Protein AF-A0A060BQB0-F1 (afdb_monomer_lite)

Foldseek 3Di:
DDDDDPDDDPDDDDPPPPDDPPDDDDPPLDPDPFADWDWDDDDQKIWIWGAPDQDAPGTFIWIDRPVRDIDGDDGPHRDDDDPPPD

pLDDT: mean 83.69, std 19.98, range [40.25, 98.81]

Sequence (86 aa):
EGKRTFADEPVKTDPTEKSADKKTFRNPVIYADVPDVDVIRVGNDFYMVSTTMHLMPAVPIMKSKDLVNWEIISYVVPEIKDSTGL

Structure (mmCIF, N/CA/C/O backbone):
data_AF-A0A060BQB0-F1
#
_entry.id   AF-A0A060BQB0-F1
#
loop_
_atom_site.group_PDB
_atom_site.id
_atom_site.type_symbol
_atom_site.label_atom_id
_atom_site.label_alt_id
_atom_site.label_comp_id
_atom_site.label_asym_id
_atom_site.label_entity_id
_atom_site.label_seq_id
_atom_site.pdbx_PDB_ins_code
_atom_site.Cartn_x
_atom_site.Cartn_y
_atom_site.Cartn_z
_atom_site.occupancy
_atom_site.B_iso_or_equiv
_atom_site.auth_seq_id
_atom_site.auth_comp_id
_atom_site.auth_asym_id
_atom_site.auth_atom_id
_atom_site.pdbx_PDB_model_num
ATOM 1 N N . GLU A 1 1 ? -12.766 45.806 27.317 1.00 40.97 1 GLU A N 1
ATOM 2 C CA . GLU A 1 1 ? -13.535 44.910 26.426 1.00 40.97 1 GLU A CA 1
ATOM 3 C C . GLU A 1 1 ? -12.878 43.536 26.425 1.00 40.97 1 GLU A C 1
ATOM 5 O O . GLU A 1 1 ? -11.678 43.435 26.200 1.00 40.97 1 GLU A O 1
ATOM 10 N N . GLY A 1 2 ? -13.617 42.514 26.865 1.00 40.25 2 GLY A N 1
ATOM 11 C CA . GLY A 1 2 ? -13.072 41.220 27.281 1.00 40.25 2 GLY A CA 1
ATOM 12 C C . GLY A 1 2 ? -12.823 40.248 26.127 1.00 40.25 2 GLY A C 1
ATOM 13 O O . GLY A 1 2 ? -13.704 40.007 25.304 1.00 40.25 2 GLY A O 1
ATOM 14 N N . LYS A 1 3 ? -11.626 39.647 26.115 1.00 48.91 3 LYS A N 1
ATOM 15 C CA . LYS A 1 3 ? -11.286 38.464 25.315 1.00 48.91 3 LYS A CA 1
ATOM 16 C C . LYS A 1 3 ? -12.198 37.302 25.723 1.00 48.91 3 LYS A C 1
ATOM 18 O O . LYS A 1 3 ? -12.154 36.870 26.870 1.00 48.91 3 LYS A O 1
ATOM 23 N N . ARG A 1 4 ? -12.994 36.778 24.787 1.00 42.41 4 ARG A N 1
ATOM 24 C CA . ARG A 1 4 ? -13.671 35.486 24.956 1.00 42.41 4 ARG A CA 1
ATOM 25 C C . ARG A 1 4 ? -12.627 34.384 24.801 1.00 42.41 4 ARG A C 1
ATOM 27 O O . ARG A 1 4 ? -12.161 34.117 23.699 1.00 42.41 4 ARG A O 1
ATOM 34 N N . THR A 1 5 ? -12.220 33.792 25.914 1.00 45.03 5 THR A N 1
ATOM 35 C CA . THR A 1 5 ? -11.476 32.533 25.936 1.00 45.03 5 THR A CA 1
ATOM 36 C C . THR A 1 5 ? -12.468 31.397 25.714 1.00 45.03 5 THR A C 1
ATOM 38 O O . THR A 1 5 ? -13.350 31.188 26.544 1.00 45.03 5 THR A O 1
ATOM 41 N N . PHE A 1 6 ? -12.340 30.681 24.598 1.00 48.16 6 PHE A N 1
ATOM 42 C CA . PHE A 1 6 ? -12.966 29.374 24.415 1.00 48.16 6 PHE A CA 1
ATOM 43 C C . PHE A 1 6 ? -12.173 28.383 25.270 1.00 48.16 6 PHE A C 1
ATOM 45 O O . PHE A 1 6 ? -11.191 27.807 24.816 1.00 48.16 6 PHE A O 1
ATOM 52 N N . ALA A 1 7 ? -12.509 28.299 26.555 1.00 47.19 7 ALA A N 1
ATOM 53 C CA . ALA A 1 7 ? -12.106 27.15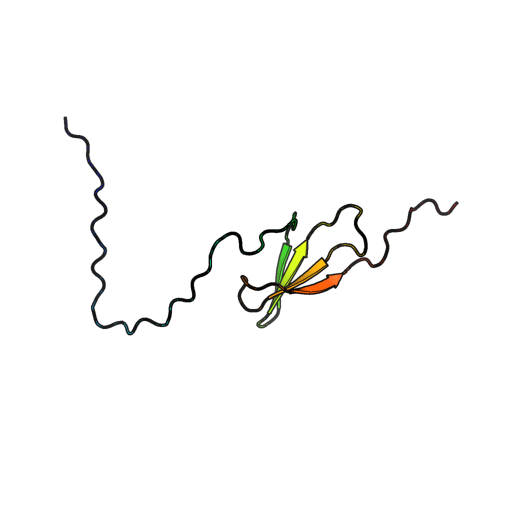6 27.354 1.00 47.19 7 ALA A CA 1
ATOM 54 C C . ALA A 1 7 ? -12.974 25.980 26.892 1.00 47.19 7 ALA A C 1
ATOM 56 O O . ALA A 1 7 ? -14.200 26.073 26.942 1.00 47.19 7 ALA A O 1
ATOM 57 N N . ASP A 1 8 ? -12.331 24.927 26.395 1.00 52.91 8 ASP A N 1
ATOM 58 C CA . ASP A 1 8 ? -12.960 23.652 26.074 1.00 52.91 8 ASP A CA 1
ATOM 59 C C . ASP A 1 8 ? -13.619 23.094 27.342 1.00 52.91 8 ASP A C 1
ATOM 61 O O . ASP A 1 8 ? -12.941 22.602 28.248 1.00 52.91 8 ASP A O 1
ATOM 65 N N . GLU A 1 9 ? -14.944 23.194 27.447 1.00 51.34 9 GLU A N 1
ATOM 66 C CA . GLU A 1 9 ? -15.660 22.437 28.468 1.00 51.34 9 GLU A CA 1
ATOM 67 C C . GLU A 1 9 ? -15.510 20.939 28.158 1.00 51.34 9 GLU A C 1
ATOM 69 O O . GLU A 1 9 ? -15.730 20.521 27.015 1.00 51.34 9 GLU A O 1
ATOM 74 N N . PRO A 1 10 ? -15.144 20.097 29.141 1.00 51.28 10 PRO A N 1
ATOM 75 C CA . PRO A 1 10 ? -15.075 18.666 28.914 1.00 51.28 10 PRO A CA 1
ATOM 76 C C . PRO A 1 10 ? -16.482 18.137 28.620 1.00 51.28 10 PRO A C 1
ATOM 78 O O . PRO A 1 10 ? -17.402 18.288 29.427 1.00 51.28 10 PRO A O 1
ATOM 81 N N . VAL A 1 11 ? -16.639 17.493 27.460 1.00 60.78 11 VAL A N 1
ATOM 82 C CA . VAL A 1 11 ? -17.849 16.749 27.091 1.00 60.78 11 VAL A CA 1
ATOM 83 C C . VAL A 1 11 ? -18.156 15.746 28.205 1.00 60.78 11 VAL A C 1
ATOM 85 O O . VAL A 1 11 ? -17.371 14.833 28.460 1.00 60.78 11 VAL A O 1
ATOM 88 N N . LYS A 1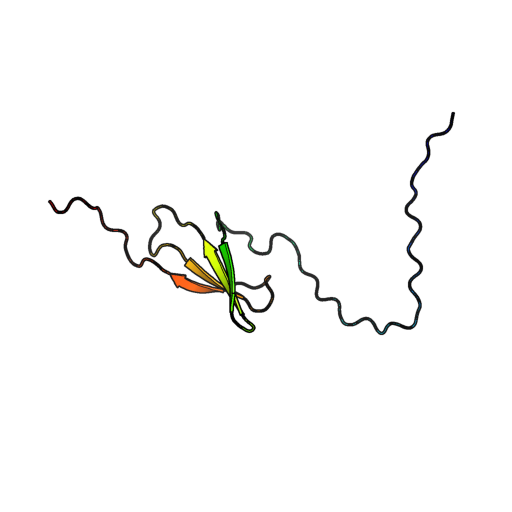 12 ? -19.292 15.920 28.888 1.00 51.28 12 LYS A N 1
ATOM 89 C CA . LYS A 1 12 ? -19.787 14.952 29.873 1.00 51.28 12 LYS A CA 1
ATOM 90 C C . LYS A 1 12 ? -20.189 13.680 29.133 1.00 51.28 12 LYS A C 1
ATOM 92 O O . LYS A 1 12 ? -21.182 13.672 28.416 1.00 51.28 12 LYS A O 1
ATOM 97 N N . THR A 1 13 ? -19.404 12.623 29.292 1.00 54.91 13 THR A N 1
ATOM 98 C CA . THR A 1 13 ? -19.727 11.289 28.781 1.00 54.91 13 THR A CA 1
ATOM 99 C C . THR A 1 13 ? -20.592 10.547 29.800 1.00 54.91 13 THR A C 1
ATOM 101 O O . THR A 1 13 ? -20.192 10.430 30.961 1.00 54.91 13 THR A O 1
ATOM 104 N N . ASP A 1 14 ? -21.756 10.047 29.384 1.00 56.84 14 ASP A N 1
ATOM 105 C CA . ASP A 1 14 ? -22.629 9.213 30.219 1.00 56.84 14 ASP A CA 1
ATOM 106 C C . ASP A 1 14 ? -21.917 7.910 30.658 1.00 56.84 14 ASP A C 1
ATOM 108 O O . ASP A 1 14 ? -21.254 7.264 29.844 1.00 56.84 14 ASP A O 1
ATOM 112 N N . PRO A 1 15 ? -22.053 7.463 31.923 1.00 56.78 15 PRO A N 1
ATOM 113 C CA . PRO A 1 15 ? -21.227 6.393 32.498 1.00 56.78 15 PRO A CA 1
ATOM 114 C C . PRO A 1 15 ? -21.642 4.956 32.117 1.00 56.78 15 PRO A C 1
ATOM 116 O O . PRO A 1 15 ? -21.217 4.012 32.781 1.00 56.78 15 PRO A O 1
ATOM 119 N N . THR A 1 16 ? -22.474 4.746 31.088 1.00 57.50 16 THR A N 1
ATOM 120 C CA . THR A 1 16 ? -23.023 3.406 30.762 1.00 57.50 16 THR A CA 1
ATOM 121 C C . THR A 1 16 ? -22.742 2.884 29.352 1.00 57.50 16 THR A C 1
ATOM 123 O O . THR A 1 16 ? -23.153 1.767 29.032 1.00 57.50 16 THR A O 1
ATOM 126 N N . GLU A 1 17 ? -21.952 3.579 28.533 1.00 55.50 17 GLU A N 1
ATOM 127 C CA . GLU A 1 17 ? -21.424 2.971 27.309 1.00 55.50 17 GLU A CA 1
ATOM 128 C C . GLU A 1 17 ? -20.190 2.128 27.636 1.00 55.50 17 GLU A C 1
ATOM 130 O O . GLU A 1 17 ? -19.094 2.629 27.883 1.00 55.50 17 GLU A O 1
ATOM 135 N N . LYS A 1 18 ? -20.380 0.807 27.652 1.00 50.16 18 LYS A N 1
ATOM 136 C CA . LYS A 1 18 ? -19.300 -0.179 27.685 1.00 50.16 18 LYS A CA 1
ATOM 137 C C . LYS A 1 18 ? -18.386 0.109 26.492 1.00 50.16 18 LYS A C 1
ATOM 139 O O . LYS A 1 18 ? -18.749 -0.207 25.361 1.00 50.16 18 LYS A O 1
ATOM 144 N N . SER A 1 19 ? -17.251 0.761 26.742 1.00 53.84 19 SER A N 1
ATOM 145 C CA . SER A 1 19 ? -16.348 1.236 25.699 1.00 53.84 19 SER A CA 1
ATOM 146 C C . SER A 1 19 ? -15.884 0.047 24.866 1.00 53.84 19 SER A C 1
ATOM 148 O O . SER A 1 19 ? -15.051 -0.741 25.313 1.00 53.84 19 SER A O 1
ATOM 150 N N . ALA A 1 20 ? -16.448 -0.113 23.670 1.00 62.09 20 ALA A N 1
ATOM 151 C CA . ALA A 1 20 ? -15.840 -0.955 22.657 1.00 62.09 20 ALA A CA 1
ATOM 152 C C . ALA A 1 20 ? -14.391 -0.482 22.522 1.00 62.09 20 ALA A C 1
ATOM 154 O O . ALA A 1 20 ? -14.175 0.723 22.378 1.00 62.09 20 ALA A O 1
ATOM 155 N N . ASP A 1 21 ? -13.422 -1.392 22.646 1.00 65.62 21 ASP A N 1
ATOM 156 C CA . ASP A 1 21 ? -12.002 -1.059 22.550 1.00 65.62 21 ASP A CA 1
ATOM 157 C C . ASP A 1 21 ? -11.774 -0.241 21.276 1.00 65.62 21 ASP A C 1
ATOM 159 O O . ASP A 1 21 ? -11.816 -0.760 20.154 1.00 65.62 21 ASP A O 1
ATOM 163 N N . LYS A 1 22 ? -11.617 1.07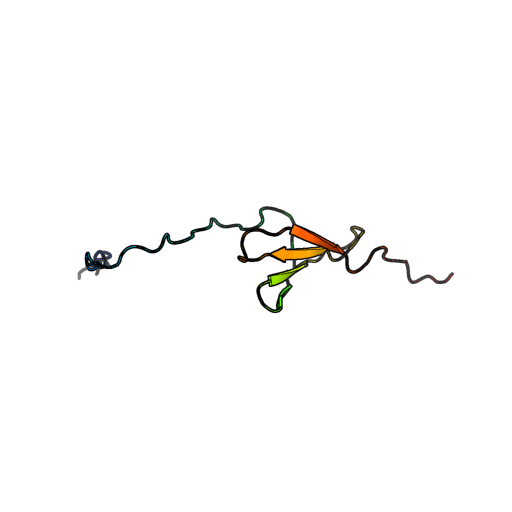6 21.438 1.00 75.31 22 LYS A N 1
ATOM 164 C CA . LYS A 1 22 ? -11.459 2.002 20.323 1.00 75.31 22 LYS A CA 1
ATOM 165 C C . LYS A 1 22 ? -10.104 1.691 19.711 1.00 75.31 22 LYS A C 1
ATOM 167 O O . LYS A 1 22 ? -9.084 2.124 20.240 1.00 75.31 22 LYS A O 1
ATOM 172 N N . LYS A 1 23 ? -10.079 0.925 18.616 1.00 82.94 23 LYS A N 1
ATOM 173 C CA . LYS A 1 23 ? -8.850 0.696 17.851 1.00 82.94 23 LYS A CA 1
ATOM 174 C C . 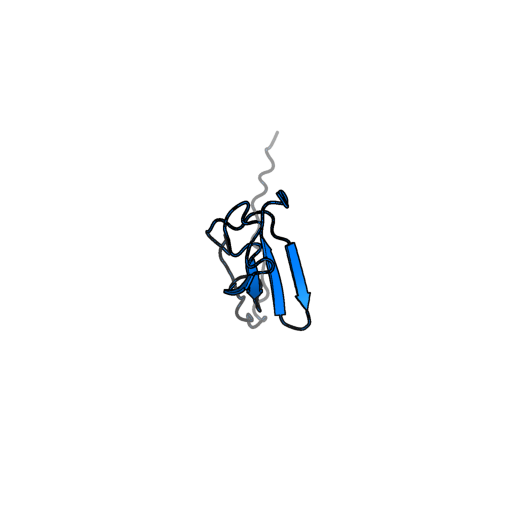LYS A 1 23 ? -8.326 2.049 17.383 1.00 82.94 23 LYS A C 1
ATOM 176 O O . LYS A 1 23 ? -8.942 2.713 16.551 1.00 82.94 23 LYS A O 1
ATOM 181 N N . THR A 1 24 ? -7.218 2.473 17.972 1.00 94.12 24 THR A N 1
ATOM 182 C CA . THR A 1 24 ? -6.484 3.671 17.580 1.00 94.12 24 THR A CA 1
ATOM 183 C C . THR A 1 24 ? -5.288 3.270 16.726 1.00 94.12 24 THR A C 1
ATOM 185 O O . THR A 1 24 ? -4.810 2.139 16.778 1.00 94.12 24 THR A O 1
ATOM 188 N N . PHE A 1 25 ? -4.806 4.210 15.925 1.00 95.31 25 PHE A N 1
ATOM 189 C CA . PHE A 1 25 ? -3.563 4.085 15.178 1.00 95.31 25 PHE A CA 1
ATOM 190 C C . PHE A 1 25 ? -2.806 5.409 15.262 1.00 95.31 25 PHE A C 1
ATOM 192 O O . PHE A 1 25 ? -3.366 6.431 15.670 1.00 95.31 25 PHE A O 1
ATOM 199 N N . ARG A 1 26 ? -1.524 5.393 14.899 1.00 96.38 26 ARG A N 1
ATOM 200 C CA . ARG A 1 26 ? -0.673 6.581 14.906 1.00 96.38 26 ARG A CA 1
ATOM 201 C C . ARG A 1 26 ? -0.228 6.897 13.489 1.00 96.38 26 ARG A C 1
ATOM 203 O O . ARG A 1 26 ? 0.251 6.017 12.787 1.00 96.38 26 ARG A O 1
ATOM 210 N N . ASN A 1 27 ? -0.349 8.165 13.112 1.00 96.31 27 ASN A N 1
ATOM 211 C CA . ASN A 1 27 ? 0.206 8.652 11.858 1.00 96.31 27 ASN A CA 1
ATOM 212 C C . ASN A 1 27 ? 1.725 8.878 11.957 1.00 96.31 27 ASN A C 1
ATOM 214 O O . ASN A 1 27 ? 2.199 9.312 13.015 1.00 96.31 27 ASN A O 1
ATOM 218 N N . PRO A 1 28 ? 2.464 8.670 10.850 1.00 96.88 28 PRO A N 1
ATOM 219 C CA . PRO A 1 28 ? 1.988 8.130 9.567 1.00 96.88 28 PRO A CA 1
ATOM 220 C C . PRO A 1 28 ? 1.802 6.601 9.604 1.00 96.88 28 PRO A C 1
ATOM 222 O O . PRO A 1 28 ? 2.555 5.908 10.281 1.00 96.88 28 PRO A O 1
ATOM 225 N N . VAL A 1 29 ? 0.810 6.084 8.866 1.00 97.12 29 VAL A N 1
ATOM 226 C CA . VAL A 1 29 ? 0.525 4.632 8.790 1.00 97.12 29 VAL A CA 1
ATOM 227 C C . VAL A 1 29 ? 1.629 3.847 8.080 1.00 97.12 29 VAL A C 1
ATOM 229 O O . VAL A 1 29 ? 1.900 2.705 8.431 1.00 97.12 29 VAL A O 1
ATOM 232 N N . ILE A 1 30 ? 2.302 4.480 7.119 1.00 97.12 30 ILE A N 1
ATOM 233 C CA . ILE A 1 30 ? 3.493 3.960 6.453 1.00 97.12 30 ILE A CA 1
ATOM 234 C C . ILE A 1 30 ? 4.563 5.045 6.565 1.00 97.12 30 ILE A C 1
ATOM 236 O O . ILE A 1 30 ? 4.377 6.156 6.073 1.00 97.12 30 ILE A O 1
ATOM 240 N N . TYR A 1 31 ? 5.670 4.742 7.242 1.00 97.75 31 TYR A N 1
ATOM 241 C CA . TYR A 1 31 ? 6.812 5.651 7.372 1.00 97.75 31 TYR A CA 1
ATOM 242 C C . TYR A 1 31 ? 7.923 5.250 6.396 1.00 97.75 31 TYR A C 1
ATOM 244 O O . TYR A 1 31 ? 9.007 4.832 6.799 1.00 97.75 31 TYR A O 1
ATOM 252 N N . ALA A 1 32 ? 7.599 5.306 5.105 1.00 96.50 32 ALA A N 1
ATOM 253 C CA . ALA A 1 32 ? 8.466 4.927 3.994 1.00 96.50 32 ALA A CA 1
ATOM 254 C C . ALA A 1 32 ? 8.128 5.758 2.742 1.00 96.50 32 ALA A C 1
ATOM 256 O O . ALA A 1 32 ? 7.153 6.511 2.740 1.00 96.50 32 ALA A O 1
ATOM 257 N N . ASP A 1 33 ? 8.930 5.608 1.688 1.00 96.62 33 ASP A N 1
ATOM 258 C CA . ASP A 1 33 ? 8.710 6.256 0.393 1.00 96.62 33 ASP A CA 1
ATOM 259 C C . ASP A 1 33 ? 7.601 5.541 -0.394 1.00 96.62 33 ASP A C 1
ATOM 261 O O . ASP A 1 33 ? 7.835 4.537 -1.064 1.00 96.62 33 ASP A O 1
ATOM 265 N N . VAL A 1 34 ? 6.369 6.027 -0.227 1.00 97.31 34 VAL A N 1
ATOM 266 C CA . VAL A 1 34 ? 5.161 5.518 -0.896 1.00 97.31 34 VAL A CA 1
ATOM 267 C C . VAL A 1 34 ? 4.364 6.710 -1.455 1.00 97.31 34 VAL A C 1
ATOM 269 O O . VAL A 1 34 ? 3.368 7.128 -0.855 1.00 97.31 34 VAL A O 1
ATOM 272 N N . PRO A 1 35 ? 4.829 7.331 -2.557 1.00 97.81 35 PRO A N 1
ATOM 273 C CA . PRO A 1 35 ? 4.190 8.499 -3.163 1.00 97.81 35 PRO A CA 1
ATOM 274 C C . PRO A 1 35 ? 2.975 8.120 -4.025 1.00 97.81 35 PRO A C 1
ATOM 276 O O . PRO A 1 35 ? 2.781 6.956 -4.380 1.00 97.81 35 PRO A O 1
ATOM 279 N N . ASP A 1 36 ? 2.172 9.123 -4.388 1.00 98.12 36 ASP A N 1
ATOM 280 C CA . ASP A 1 36 ? 1.064 9.029 -5.355 1.00 98.12 36 ASP A CA 1
ATOM 281 C C . ASP A 1 36 ? 0.098 7.854 -5.119 1.00 98.12 36 ASP A C 1
ATOM 283 O O . ASP A 1 36 ? -0.240 7.108 -6.039 1.00 98.12 36 ASP A O 1
ATOM 287 N N . VAL A 1 37 ? -0.323 7.652 -3.869 1.00 97.50 37 VAL A N 1
ATOM 288 C CA . VAL A 1 37 ? -1.179 6.512 -3.525 1.00 97.50 37 VAL A CA 1
ATOM 289 C C . VAL A 1 37 ? -2.574 6.614 -4.148 1.00 97.50 37 VAL A C 1
ATOM 291 O O . VAL A 1 37 ? -3.238 7.644 -4.031 1.00 97.50 37 VAL A O 1
ATOM 294 N N . ASP A 1 38 ? -3.048 5.510 -4.726 1.00 98.38 38 ASP A N 1
ATOM 295 C CA . ASP A 1 38 ? -4.453 5.307 -5.105 1.00 98.38 38 ASP A CA 1
ATOM 296 C C . ASP A 1 38 ? -4.992 4.052 -4.409 1.00 98.38 38 ASP A C 1
ATOM 298 O O . ASP A 1 38 ? -4.333 3.009 -4.400 1.00 98.38 38 ASP A O 1
ATOM 302 N N . VAL A 1 39 ? -6.159 4.164 -3.769 1.00 98.44 39 VAL A N 1
ATOM 303 C CA . VAL A 1 39 ? -6.694 3.164 -2.836 1.00 98.44 39 VAL A CA 1
ATOM 304 C C . VAL A 1 39 ? -8.130 2.803 -3.188 1.00 98.44 39 VAL A C 1
ATOM 306 O O . VAL A 1 39 ? -9.011 3.659 -3.226 1.00 98.44 39 VAL A O 1
ATOM 309 N N . ILE A 1 40 ? -8.395 1.503 -3.328 1.00 98.62 40 ILE A N 1
ATOM 310 C CA . ILE A 1 40 ? -9.740 0.955 -3.534 1.00 98.62 40 ILE A CA 1
ATOM 311 C C . ILE A 1 40 ? -10.067 -0.131 -2.508 1.00 98.62 40 ILE A C 1
ATOM 313 O O . ILE A 1 40 ? -9.187 -0.723 -1.883 1.00 98.62 40 ILE A O 1
ATOM 317 N N . ARG A 1 41 ? -11.358 -0.437 -2.355 1.00 98.50 41 ARG A N 1
ATOM 318 C CA . ARG A 1 41 ? -11.846 -1.551 -1.534 1.00 98.50 41 ARG A CA 1
ATOM 319 C C . ARG A 1 41 ? -12.534 -2.591 -2.410 1.00 98.50 41 ARG A C 1
ATOM 321 O O . ARG A 1 41 ? -13.400 -2.244 -3.208 1.00 98.50 41 ARG A O 1
ATOM 328 N N . VAL A 1 42 ? -12.216 -3.866 -2.196 1.00 98.50 42 VAL A N 1
ATOM 329 C CA . VAL A 1 42 ? -12.904 -5.005 -2.821 1.00 98.50 42 VAL A CA 1
ATOM 330 C C . VAL A 1 42 ? -13.307 -5.987 -1.723 1.00 98.50 42 VAL A C 1
ATOM 332 O O . VAL A 1 42 ? -12.468 -6.625 -1.089 1.00 98.50 42 VAL A O 1
ATOM 335 N N . GLY A 1 43 ? -14.611 -6.090 -1.458 1.00 98.06 43 GLY A N 1
ATOM 336 C CA . GLY A 1 43 ? -15.128 -6.903 -0.355 1.00 98.06 43 GLY A CA 1
ATOM 337 C C . GLY A 1 43 ? -14.656 -6.391 1.011 1.00 98.06 43 GLY A C 1
ATOM 338 O O . GLY A 1 43 ? -14.990 -5.276 1.415 1.00 98.06 43 GLY A O 1
ATOM 339 N N . ASN A 1 44 ? -13.889 -7.208 1.733 1.00 97.75 44 ASN A N 1
ATOM 340 C CA . ASN A 1 44 ? -13.368 -6.880 3.069 1.00 97.75 44 ASN A CA 1
ATOM 341 C C . ASN A 1 44 ? -11.914 -6.395 3.064 1.00 97.75 44 ASN A C 1
ATOM 343 O O . ASN A 1 44 ? -11.376 -6.110 4.130 1.00 97.75 44 ASN A O 1
ATOM 347 N N . ASP A 1 45 ? -11.295 -6.304 1.889 1.00 98.56 45 ASP A N 1
ATOM 348 C CA . ASP A 1 45 ? -9.894 -5.939 1.747 1.00 98.56 45 ASP A CA 1
ATOM 349 C C . ASP A 1 45 ? -9.745 -4.594 1.025 1.00 98.56 45 ASP A C 1
ATOM 351 O O . ASP A 1 45 ? -10.532 -4.242 0.139 1.00 98.56 45 ASP A O 1
ATOM 355 N N . PHE A 1 46 ? -8.699 -3.866 1.391 1.00 98.75 46 PHE A N 1
ATOM 356 C CA . PHE A 1 46 ? -8.247 -2.643 0.747 1.00 98.75 46 PHE A CA 1
ATOM 357 C C . PHE A 1 46 ? -6.991 -2.925 -0.066 1.00 98.75 46 PHE A C 1
ATOM 359 O O . PHE A 1 46 ? -6.125 -3.686 0.369 1.00 98.75 46 PHE A O 1
ATOM 366 N N . TYR A 1 47 ? -6.899 -2.287 -1.225 1.00 98.75 47 TYR A N 1
ATOM 367 C CA . TYR A 1 47 ? -5.766 -2.370 -2.133 1.00 98.75 47 TYR A CA 1
ATOM 368 C C . TYR A 1 47 ? -5.246 -0.968 -2.407 1.00 98.75 47 TYR A C 1
ATOM 370 O O . TYR A 1 47 ? -6.043 -0.048 -2.578 1.00 98.75 47 TYR A O 1
ATOM 378 N N . MET A 1 48 ? -3.928 -0.821 -2.441 1.00 98.69 48 MET A N 1
ATOM 379 C CA . MET A 1 48 ? -3.238 0.435 -2.708 1.00 98.69 48 MET A CA 1
ATOM 380 C C . MET A 1 48 ? -2.176 0.214 -3.778 1.00 98.69 48 MET A C 1
ATOM 382 O O . MET A 1 48 ? -1.464 -0.789 -3.731 1.00 98.69 48 MET A O 1
ATOM 386 N N . VAL A 1 49 ? -2.042 1.160 -4.701 1.00 98.56 49 VAL A N 1
ATOM 387 C CA . VAL A 1 49 ? -0.881 1.269 -5.596 1.00 98.56 49 VAL A CA 1
ATOM 388 C C . VAL A 1 49 ? -0.093 2.538 -5.292 1.00 98.56 49 VAL A C 1
ATOM 390 O O . VAL A 1 49 ? -0.635 3.460 -4.689 1.00 98.56 49 VAL A O 1
ATOM 393 N N . SER A 1 50 ? 1.183 2.574 -5.675 1.00 98.38 50 SER A N 1
ATOM 394 C CA . SER A 1 50 ? 2.078 3.723 -5.474 1.00 98.38 50 SER A CA 1
ATOM 395 C C . SER A 1 50 ? 3.095 3.837 -6.615 1.00 98.38 50 SER A C 1
ATOM 397 O O . SER A 1 50 ? 3.390 2.849 -7.294 1.00 98.38 50 SER A O 1
ATOM 399 N N . THR A 1 51 ? 3.626 5.038 -6.844 1.00 97.69 51 THR A N 1
ATOM 400 C CA . THR A 1 51 ? 4.647 5.299 -7.868 1.00 97.69 51 THR A CA 1
ATOM 401 C C . THR A 1 51 ? 6.038 4.858 -7.400 1.00 97.69 51 THR A C 1
ATOM 403 O O . THR A 1 51 ? 6.475 5.208 -6.312 1.00 97.69 51 THR A O 1
ATOM 406 N N . THR A 1 52 ? 6.786 4.156 -8.260 1.00 96.38 52 THR A N 1
ATOM 407 C CA . THR A 1 52 ? 8.201 3.782 -8.024 1.00 96.38 52 THR A CA 1
ATOM 408 C C . THR A 1 52 ? 9.191 4.450 -8.982 1.00 96.38 52 THR A C 1
ATOM 410 O O . THR A 1 52 ? 10.382 4.137 -8.971 1.00 96.38 52 THR A O 1
ATOM 413 N N . MET A 1 53 ? 8.715 5.369 -9.827 1.00 93.81 53 MET A N 1
ATOM 414 C CA . MET A 1 53 ? 9.486 6.003 -10.901 1.00 93.81 53 MET A CA 1
ATOM 415 C C . MET A 1 53 ? 10.247 4.969 -11.757 1.00 93.81 53 MET A C 1
ATOM 417 O O . MET A 1 53 ? 9.628 4.244 -12.528 1.00 93.81 53 MET A O 1
ATOM 421 N N . HIS A 1 54 ? 11.576 4.908 -11.624 1.00 92.06 54 HIS A N 1
ATOM 422 C CA . HIS A 1 54 ? 12.482 4.045 -12.388 1.00 92.06 54 HIS A CA 1
ATOM 423 C C . HIS A 1 54 ? 12.892 2.766 -11.632 1.00 92.06 54 HIS A C 1
ATOM 425 O O . HIS A 1 54 ? 13.693 1.989 -12.147 1.00 92.06 54 HIS A O 1
ATOM 431 N N . LEU A 1 55 ? 12.377 2.531 -10.416 1.00 93.69 55 LEU A N 1
ATOM 432 C CA . LEU A 1 55 ? 12.643 1.297 -9.672 1.00 93.69 55 LEU A CA 1
ATOM 433 C C . LEU A 1 55 ? 11.785 0.148 -10.207 1.00 93.69 55 LEU A C 1
ATOM 435 O O . LEU A 1 55 ? 10.592 0.322 -10.473 1.00 93.69 55 LEU A O 1
ATOM 439 N N . MET A 1 56 ? 12.402 -1.029 -10.318 1.00 93.88 56 MET A N 1
ATOM 440 C CA . MET A 1 56 ? 11.801 -2.246 -10.865 1.00 93.88 56 MET A CA 1
ATOM 441 C C . MET A 1 56 ? 11.987 -3.415 -9.875 1.00 93.88 56 MET A C 1
ATOM 443 O O . MET A 1 56 ? 13.068 -3.533 -9.292 1.00 93.88 56 MET A O 1
ATOM 447 N N . PRO A 1 57 ? 10.987 -4.296 -9.684 1.00 95.56 57 PRO A N 1
ATOM 448 C CA . PRO A 1 57 ? 9.658 -4.255 -10.296 1.00 95.56 57 PRO A CA 1
ATOM 449 C C . PRO A 1 57 ? 8.854 -3.022 -9.844 1.00 95.56 57 PRO A C 1
ATOM 451 O O . PRO A 1 57 ? 9.043 -2.512 -8.740 1.00 95.56 57 PRO A O 1
ATOM 454 N N . ALA A 1 58 ? 8.013 -2.497 -10.736 1.00 96.06 58 ALA A N 1
ATOM 455 C CA . ALA A 1 58 ? 7.381 -1.190 -10.596 1.00 96.06 58 ALA A CA 1
ATOM 456 C C . ALA A 1 58 ? 5.890 -1.277 -10.246 1.00 96.06 58 ALA A C 1
ATOM 458 O O . ALA A 1 58 ? 5.219 -2.273 -10.531 1.00 96.06 58 ALA A O 1
ATOM 459 N N . VAL A 1 59 ? 5.377 -0.192 -9.656 1.00 97.38 59 VAL A N 1
ATOM 460 C CA . VAL A 1 59 ? 3.974 -0.033 -9.231 1.00 97.38 59 VAL A CA 1
ATOM 461 C C . VAL A 1 59 ? 3.556 -1.148 -8.252 1.00 97.38 59 VAL A C 1
ATOM 463 O O . VAL A 1 59 ? 2.844 -2.085 -8.633 1.00 97.38 59 VAL A O 1
ATOM 466 N N . PRO A 1 60 ? 4.040 -1.112 -6.995 1.00 98.19 60 PRO A N 1
ATOM 467 C CA . PRO A 1 60 ? 3.691 -2.095 -5.980 1.00 98.19 60 PRO A CA 1
ATOM 468 C C . PRO A 1 60 ? 2.189 -2.077 -5.718 1.00 98.19 60 PRO A C 1
ATOM 470 O O . PRO A 1 60 ? 1.581 -1.017 -5.589 1.00 98.19 60 PRO A O 1
ATOM 473 N N . ILE A 1 61 ? 1.613 -3.267 -5.587 1.00 98.44 61 ILE A N 1
ATOM 474 C CA . ILE A 1 61 ? 0.256 -3.480 -5.097 1.00 98.44 61 ILE A CA 1
ATOM 475 C C . ILE A 1 61 ? 0.370 -3.887 -3.633 1.00 98.44 61 ILE A C 1
ATOM 477 O O . ILE A 1 61 ? 0.950 -4.928 -3.317 1.00 98.44 61 ILE A O 1
ATOM 481 N N . MET A 1 62 ? -0.204 -3.087 -2.744 1.00 98.69 62 MET A N 1
ATOM 482 C CA . MET A 1 62 ? -0.283 -3.369 -1.316 1.00 98.69 62 MET A CA 1
ATOM 483 C C . MET A 1 62 ? -1.704 -3.747 -0.911 1.00 98.69 62 MET A C 1
ATOM 485 O O . MET A 1 62 ? -2.673 -3.264 -1.496 1.00 98.69 62 MET A O 1
ATOM 489 N N . LYS A 1 63 ? -1.831 -4.589 0.114 1.00 98.81 63 LYS A N 1
ATOM 490 C CA . LYS A 1 63 ? -3.109 -5.045 0.665 1.00 98.81 63 LYS A CA 1
ATOM 491 C C . LYS A 1 63 ? -3.209 -4.740 2.157 1.00 98.81 63 LYS A C 1
ATOM 493 O O . LYS A 1 63 ? -2.232 -4.885 2.885 1.00 98.81 63 LYS A O 1
ATOM 498 N N . SER A 1 64 ? -4.403 -4.365 2.611 1.00 98.62 64 SER A N 1
ATOM 499 C CA . SER A 1 64 ? -4.729 -4.165 4.027 1.00 98.62 64 SER A CA 1
ATOM 500 C C . SER A 1 64 ? -6.154 -4.619 4.347 1.00 98.62 64 SER A C 1
ATOM 502 O O . SER A 1 64 ? -7.018 -4.649 3.474 1.00 98.62 64 SER A O 1
ATOM 504 N N . LYS A 1 65 ? -6.423 -4.944 5.616 1.00 98.25 65 LYS A N 1
ATOM 505 C CA . LYS A 1 65 ? -7.783 -5.182 6.142 1.00 98.25 65 LYS A CA 1
ATOM 506 C C . LYS A 1 65 ? -8.325 -4.017 6.968 1.00 98.25 65 LYS A C 1
ATOM 508 O O . LYS A 1 65 ? -9.512 -3.995 7.281 1.00 98.25 65 LYS A O 1
ATOM 513 N N . ASP A 1 66 ? -7.465 -3.080 7.356 1.00 97.00 66 ASP A N 1
ATOM 514 C CA . ASP A 1 66 ? -7.772 -2.059 8.361 1.00 97.00 66 ASP A CA 1
ATOM 515 C C . ASP A 1 66 ? -7.270 -0.653 8.003 1.00 97.00 66 ASP A C 1
ATOM 517 O O . ASP A 1 66 ? -7.398 0.247 8.827 1.00 97.00 66 ASP A O 1
ATOM 521 N N . LEU A 1 67 ? -6.743 -0.456 6.785 1.00 97.62 67 LEU A N 1
ATOM 522 C CA . LEU A 1 67 ? -6.149 0.793 6.283 1.00 97.62 67 LEU A CA 1
ATOM 523 C C . LEU A 1 67 ? -4.881 1.252 7.025 1.00 97.62 67 LEU A C 1
ATOM 525 O O . LEU A 1 67 ? -4.333 2.306 6.697 1.00 97.62 67 LEU A O 1
ATOM 529 N N . VAL A 1 68 ? -4.385 0.471 7.987 1.00 97.38 68 VAL A N 1
ATOM 530 C CA . VAL A 1 68 ? -3.228 0.817 8.824 1.00 97.38 68 VAL A CA 1
ATOM 531 C C . VAL A 1 68 ? -2.065 -0.122 8.540 1.00 97.38 68 VAL A C 1
ATOM 533 O O . VAL A 1 68 ? -0.949 0.334 8.316 1.00 97.38 68 VAL A O 1
ATOM 536 N N . ASN A 1 69 ? -2.326 -1.427 8.521 1.00 97.56 69 ASN A N 1
ATOM 537 C CA . ASN A 1 69 ? -1.316 -2.452 8.298 1.00 97.56 69 ASN A CA 1
ATOM 538 C C . ASN A 1 69 ? -1.331 -2.861 6.824 1.00 97.56 69 ASN A C 1
ATOM 540 O O . ASN A 1 69 ? -2.318 -3.437 6.358 1.00 97.56 69 ASN A O 1
ATOM 544 N N . TRP A 1 70 ? -0.254 -2.548 6.104 1.00 98.50 70 TRP A N 1
ATOM 545 C CA . TRP A 1 70 ? -0.124 -2.769 4.663 1.00 98.50 70 TRP A CA 1
ATOM 546 C C . TRP A 1 70 ? 1.010 -3.745 4.354 1.00 98.50 70 TRP A C 1
ATOM 548 O O . TRP A 1 70 ? 2.083 -3.670 4.947 1.00 98.50 70 TRP A O 1
ATOM 558 N N . GLU A 1 71 ? 0.776 -4.639 3.397 1.00 98.44 71 GLU A N 1
ATOM 559 C CA . GLU A 1 71 ? 1.758 -5.606 2.898 1.00 98.44 71 GLU A CA 1
ATOM 560 C C . GLU A 1 71 ? 1.821 -5.536 1.370 1.00 98.44 71 GLU A C 1
ATOM 562 O O . GLU A 1 71 ? 0.774 -5.507 0.723 1.00 98.44 71 GLU A O 1
ATOM 567 N N . ILE A 1 72 ? 3.025 -5.521 0.786 1.00 98.19 72 ILE A N 1
ATOM 568 C CA . ILE A 1 72 ? 3.212 -5.621 -0.669 1.00 98.19 72 ILE A CA 1
ATOM 569 C C . ILE A 1 72 ? 2.902 -7.057 -1.096 1.00 98.19 72 ILE A C 1
ATOM 571 O O . ILE A 1 72 ? 3.573 -7.992 -0.669 1.00 98.19 72 ILE A O 1
ATOM 575 N N . ILE A 1 73 ? 1.909 -7.227 -1.967 1.00 98.44 73 ILE A N 1
ATOM 576 C CA . ILE A 1 73 ? 1.461 -8.541 -2.447 1.00 98.44 73 ILE A CA 1
ATOM 577 C C . ILE A 1 73 ? 1.853 -8.818 -3.900 1.00 98.44 73 ILE A C 1
ATOM 579 O O . ILE A 1 73 ? 1.822 -9.969 -4.334 1.00 98.44 73 ILE A O 1
ATOM 583 N N . SER A 1 74 ? 2.172 -7.782 -4.680 1.00 98.00 74 SER A N 1
ATOM 584 C CA . SER A 1 74 ? 2.560 -7.911 -6.087 1.00 98.00 74 SER A CA 1
ATOM 585 C C . SER A 1 74 ? 3.119 -6.594 -6.638 1.00 98.00 74 SER A C 1
ATOM 587 O O . SER A 1 74 ? 3.154 -5.587 -5.936 1.00 98.00 74 SER A O 1
ATOM 589 N N . TYR A 1 75 ? 3.505 -6.602 -7.912 1.00 98.06 75 TYR A N 1
ATOM 590 C CA . TYR A 1 75 ? 3.906 -5.437 -8.697 1.00 98.06 75 TYR A CA 1
ATOM 591 C C . TYR A 1 75 ? 3.211 -5.502 -10.058 1.00 98.06 75 TYR A C 1
ATOM 593 O O . TYR A 1 75 ? 3.136 -6.578 -10.652 1.00 98.06 75 TYR A O 1
ATOM 601 N N . VAL A 1 76 ? 2.702 -4.374 -10.559 1.00 96.75 76 VAL A N 1
ATOM 602 C CA . VAL A 1 76 ? 1.985 -4.349 -11.848 1.00 96.75 76 VAL A CA 1
ATOM 603 C C . VAL A 1 76 ? 2.946 -4.567 -13.017 1.00 96.75 76 VAL A C 1
ATOM 605 O O . VAL A 1 76 ? 2.600 -5.251 -13.979 1.00 96.75 76 VAL A O 1
ATOM 608 N N . VAL A 1 77 ? 4.151 -3.993 -12.944 1.00 95.44 77 VAL A N 1
ATOM 609 C CA . VAL A 1 77 ? 5.113 -4.005 -14.052 1.00 95.44 77 VAL A CA 1
ATOM 610 C C . VAL A 1 77 ? 6.398 -4.716 -13.614 1.00 95.44 77 VAL A C 1
ATOM 612 O O . VAL A 1 77 ? 7.142 -4.170 -12.801 1.00 95.44 77 VAL A O 1
ATOM 615 N N . PRO A 1 78 ? 6.705 -5.917 -14.138 1.00 93.75 78 PRO A N 1
ATOM 616 C CA . PRO A 1 78 ? 7.918 -6.643 -13.758 1.00 93.75 78 PRO A CA 1
ATOM 617 C C . PRO A 1 78 ? 9.187 -5.983 -14.309 1.00 93.75 78 PRO A C 1
ATOM 619 O O . PRO A 1 78 ? 10.213 -5.957 -13.635 1.00 93.75 78 PRO A O 1
ATOM 622 N N . GLU A 1 79 ? 9.107 -5.428 -15.520 1.00 93.06 79 GLU A N 1
ATOM 623 C CA . GLU A 1 79 ? 10.212 -4.763 -16.201 1.00 93.06 79 GLU A CA 1
ATOM 624 C C . GLU A 1 79 ? 9.663 -3.664 -17.126 1.00 93.06 79 GLU A C 1
ATOM 626 O O . GLU A 1 79 ? 8.776 -3.913 -17.943 1.00 93.06 79 GLU A O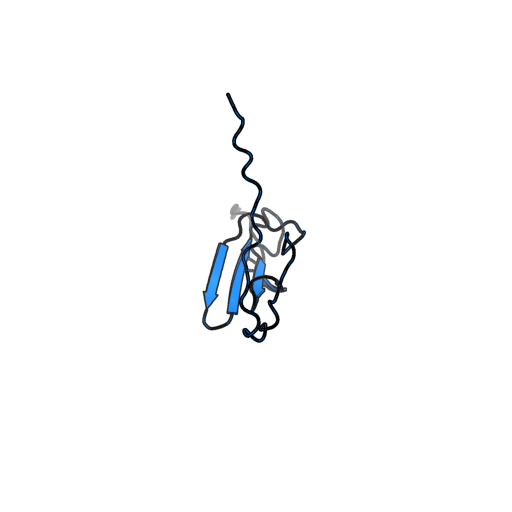 1
ATOM 631 N N . ILE A 1 80 ? 10.187 -2.448 -16.994 1.00 88.19 80 ILE A N 1
ATOM 632 C CA . ILE A 1 80 ? 10.009 -1.336 -17.936 1.00 88.19 80 ILE A CA 1
ATOM 633 C C . ILE A 1 80 ? 11.079 -1.463 -19.028 1.00 88.19 80 ILE A C 1
ATOM 635 O O . ILE A 1 80 ? 12.270 -1.456 -18.734 1.00 88.19 80 ILE A O 1
ATOM 639 N N . LYS A 1 81 ? 10.662 -1.584 -20.289 1.00 84.62 81 LYS A N 1
ATOM 640 C CA . LYS A 1 81 ? 11.578 -1.677 -21.432 1.00 84.62 81 LYS A CA 1
ATOM 641 C C . LYS A 1 81 ? 11.645 -0.352 -22.165 1.00 84.62 81 LYS A C 1
ATOM 643 O O . LYS A 1 81 ? 10.620 0.314 -22.322 1.00 84.62 81 LYS A O 1
ATOM 648 N N . ASP A 1 82 ? 12.827 -0.021 -22.664 1.00 80.94 82 ASP A N 1
ATOM 649 C CA . ASP A 1 82 ? 12.978 1.094 -23.587 1.00 80.94 82 ASP A CA 1
ATOM 650 C C . ASP A 1 82 ? 12.178 0.823 -24.864 1.00 80.94 82 ASP A C 1
ATOM 652 O O . ASP A 1 82 ? 12.163 -0.283 -25.408 1.00 80.94 82 ASP A O 1
ATOM 656 N N . SER A 1 83 ? 11.496 1.854 -25.358 1.00 72.06 83 SER A N 1
ATOM 657 C CA . SER A 1 83 ? 10.711 1.780 -26.592 1.00 72.06 83 SER A CA 1
ATOM 658 C C . SER A 1 83 ? 11.568 1.899 -27.856 1.00 72.06 83 SER A C 1
ATOM 660 O O . SER A 1 83 ? 11.027 1.971 -28.961 1.00 72.06 83 SER A O 1
ATOM 662 N N . THR A 1 84 ? 12.896 1.943 -27.729 1.00 67.94 84 THR A N 1
ATOM 663 C CA . THR A 1 84 ? 13.814 1.848 -28.863 1.00 67.94 84 THR A CA 1
ATOM 664 C C . THR A 1 84 ? 13.8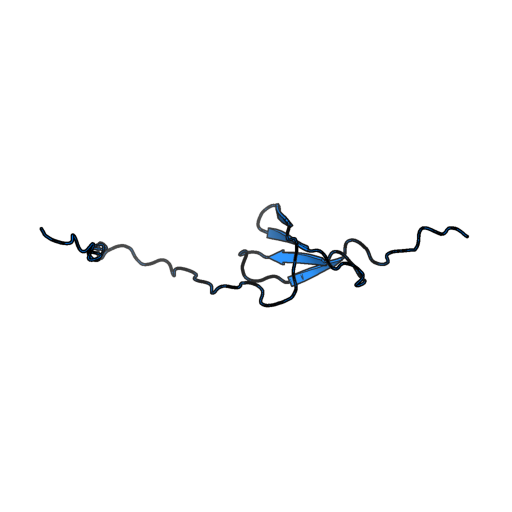39 0.400 -29.333 1.00 67.94 84 THR A C 1
ATOM 666 O O . THR A 1 84 ? 14.717 -0.371 -28.971 1.00 67.94 84 THR A O 1
ATOM 669 N N . GLY A 1 85 ? 12.854 0.010 -30.139 1.00 60.50 85 GLY A N 1
ATOM 670 C CA . GLY A 1 85 ? 12.889 -1.230 -30.919 1.00 60.50 85 GLY A CA 1
ATOM 671 C C . GLY A 1 85 ? 13.939 -1.201 -32.041 1.00 60.50 85 GLY A C 1
ATOM 672 O O . GLY A 1 85 ? 13.636 -1.636 -33.150 1.00 60.50 85 GLY A O 1
ATOM 673 N N . LEU A 1 86 ? 15.119 -0.634 -31.768 1.00 50.34 86 LEU A N 1
ATOM 674 C CA . LEU A 1 86 ? 16.322 -0.626 -32.599 1.00 50.34 86 LEU A CA 1
ATOM 675 C C . LEU A 1 86 ? 17.399 -1.473 -31.921 1.00 50.34 86 LEU A C 1
ATOM 677 O O . LEU A 1 86 ? 17.558 -1.322 -30.690 1.00 50.34 86 LEU A O 1
#

Secondary structure (DSSP, 8-state):
--------------TT----------S-S--S---S-EEEEETTEEEEE---TT-SSEEEEEEESSSSS-EEEEEEES-PPPS---

Radius of gyration: 22.48 Å; chains: 1; bounding box: 39×54×65 Å